Protein AF-A0A1V6CIT7-F1 (afdb_monomer)

Structure (mmCIF, N/CA/C/O backbone):
data_AF-A0A1V6CIT7-F1
#
_entry.id   AF-A0A1V6CIT7-F1
#
loop_
_atom_site.group_PDB
_atom_site.id
_atom_site.type_symbol
_atom_site.label_atom_id
_atom_site.label_alt_id
_atom_site.label_comp_id
_atom_site.label_asym_id
_atom_site.label_entity_id
_atom_site.label_seq_id
_atom_site.pdbx_PDB_ins_code
_atom_site.Cartn_x
_atom_site.Cartn_y
_atom_site.Cartn_z
_atom_site.occupancy
_atom_site.B_iso_or_equiv
_atom_site.auth_seq_id
_atom_site.auth_comp_id
_atom_site.auth_asym_id
_atom_site.auth_atom_id
_atom_site.pdbx_PDB_model_num
ATOM 1 N N . MET A 1 1 ? -8.966 -7.018 -20.200 1.00 46.31 1 MET A N 1
ATOM 2 C CA . MET A 1 1 ? -9.785 -6.244 -19.242 1.00 46.31 1 MET A CA 1
ATOM 3 C C . MET A 1 1 ? -10.589 -5.232 -20.046 1.00 46.31 1 MET A C 1
ATOM 5 O O . MET A 1 1 ? -9.984 -4.458 -20.781 1.00 46.31 1 MET A O 1
ATOM 9 N N . THR A 1 2 ? -11.919 -5.318 -20.018 1.00 38.59 2 THR A N 1
ATOM 10 C CA . THR A 1 2 ? -12.838 -4.423 -20.746 1.00 38.59 2 THR A CA 1
ATOM 11 C C . THR A 1 2 ? -12.891 -3.036 -20.096 1.00 38.59 2 THR A C 1
ATOM 13 O O . THR A 1 2 ? -12.555 -2.872 -18.924 1.00 38.59 2 THR A O 1
ATOM 16 N N . ALA A 1 3 ? -13.282 -2.017 -20.867 1.00 51.66 3 ALA A N 1
ATOM 17 C CA . ALA A 1 3 ? -13.301 -0.615 -20.439 1.00 51.66 3 ALA A CA 1
ATOM 18 C C . ALA A 1 3 ? -14.223 -0.333 -19.231 1.00 51.66 3 ALA A C 1
ATOM 20 O O . ALA A 1 3 ? -13.988 0.631 -18.511 1.00 51.66 3 ALA A O 1
ATOM 21 N N . GLU A 1 4 ? -15.207 -1.192 -18.957 1.00 45.78 4 GLU A N 1
ATOM 22 C CA . GLU A 1 4 ? -16.159 -1.037 -17.844 1.00 45.78 4 GLU A CA 1
ATOM 23 C C . GLU A 1 4 ? -15.541 -1.276 -16.456 1.00 45.78 4 GLU A C 1
ATOM 25 O O . GLU A 1 4 ? -15.936 -0.632 -15.490 1.00 45.78 4 GLU A O 1
ATOM 30 N N . GLN A 1 5 ? -14.502 -2.113 -16.339 1.00 5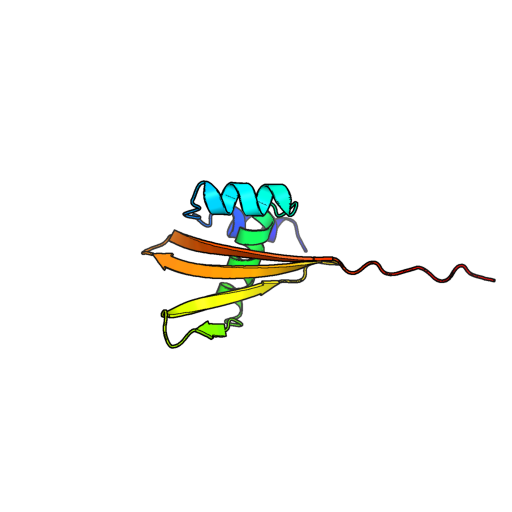1.41 5 GLN A N 1
ATOM 31 C CA . GLN A 1 5 ? -13.804 -2.328 -15.060 1.00 51.41 5 GLN A CA 1
ATOM 32 C C . GLN A 1 5 ? -12.913 -1.150 -14.656 1.00 51.41 5 GLN A C 1
ATOM 34 O O . GLN A 1 5 ? -12.548 -1.038 -13.488 1.00 51.41 5 GLN A O 1
ATOM 39 N N . LYS A 1 6 ? -12.568 -0.253 -15.593 1.00 53.16 6 LYS A N 1
ATOM 40 C CA . LYS A 1 6 ? -11.697 0.898 -15.307 1.00 53.16 6 LYS A CA 1
ATOM 41 C C . LYS A 1 6 ? -12.314 1.903 -14.336 1.00 53.16 6 LYS A C 1
ATOM 43 O O . LYS A 1 6 ? -11.558 2.605 -13.678 1.00 53.16 6 LYS A O 1
ATOM 48 N N . ASN A 1 7 ? -13.643 1.955 -14.236 1.00 65.62 7 ASN A N 1
ATOM 49 C CA . ASN A 1 7 ? -14.334 3.014 -13.502 1.00 65.62 7 ASN A CA 1
ATOM 50 C C . ASN A 1 7 ? -14.585 2.670 -12.023 1.00 65.62 7 ASN A C 1
ATOM 52 O O . ASN A 1 7 ? -14.641 3.560 -11.187 1.00 65.62 7 ASN A O 1
ATOM 56 N N . VAL A 1 8 ? -14.701 1.389 -11.655 1.00 79.69 8 VAL A N 1
ATOM 57 C CA . VAL A 1 8 ? -15.145 1.005 -10.299 1.00 79.69 8 VAL A CA 1
ATOM 58 C C . VAL A 1 8 ? -14.045 1.203 -9.256 1.00 79.69 8 VAL A C 1
ATOM 60 O O . VAL A 1 8 ? -14.283 1.809 -8.216 1.00 79.69 8 VAL A O 1
ATOM 63 N N . TYR A 1 9 ? -12.814 0.770 -9.546 1.00 84.69 9 TYR A N 1
ATOM 64 C CA . TYR A 1 9 ? -11.713 0.911 -8.588 1.00 84.69 9 TYR A CA 1
ATOM 65 C C . TYR A 1 9 ? -11.263 2.369 -8.404 1.00 84.69 9 TYR A C 1
ATOM 67 O O . TYR A 1 9 ? -10.700 2.700 -7.368 1.00 84.69 9 TYR A O 1
ATOM 75 N N . GLN A 1 10 ? -11.509 3.256 -9.377 1.00 86.81 10 GLN A N 1
ATOM 76 C CA . GLN A 1 10 ? -11.093 4.662 -9.284 1.00 86.81 10 GLN A CA 1
ATOM 77 C C . GLN A 1 10 ? -11.904 5.461 -8.259 1.00 86.81 10 GLN A C 1
ATOM 79 O O . GLN A 1 10 ? -11.388 6.444 -7.729 1.00 86.81 10 GLN A O 1
ATOM 84 N N . HIS A 1 11 ? -13.122 5.012 -7.938 1.00 88.19 11 HIS A N 1
ATOM 85 C CA . HIS A 1 11 ? -13.960 5.603 -6.892 1.00 88.19 11 HIS A CA 1
ATOM 86 C C . HIS A 1 11 ? -13.530 5.195 -5.478 1.00 88.19 11 HIS A C 1
ATOM 88 O O . HIS A 1 11 ? -14.026 5.766 -4.511 1.00 88.19 11 HIS A O 1
ATOM 94 N N . ILE A 1 12 ? -12.604 4.239 -5.338 1.00 92.69 12 ILE A N 1
ATOM 95 C CA . ILE A 1 12 ? -12.081 3.858 -4.029 1.00 92.69 12 ILE A CA 1
ATOM 96 C C . ILE A 1 12 ? -11.291 5.028 -3.448 1.00 92.69 12 ILE A C 1
ATOM 98 O O . ILE A 1 12 ? -10.271 5.456 -4.004 1.00 92.69 12 ILE A O 1
ATOM 102 N N . SER A 1 13 ? -11.758 5.509 -2.305 1.00 95.31 13 SER A N 1
ATOM 103 C CA . SER A 1 13 ? -11.093 6.535 -1.524 1.00 95.31 13 SER A CA 1
ATOM 104 C C . SER A 1 13 ? -9.930 5.926 -0.739 1.00 95.31 13 SER A C 1
ATOM 106 O O . SER A 1 13 ? -10.062 4.893 -0.078 1.00 95.31 13 SER A O 1
ATOM 108 N N . LEU A 1 14 ? -8.759 6.550 -0.876 1.00 97.50 14 LEU A N 1
ATOM 109 C 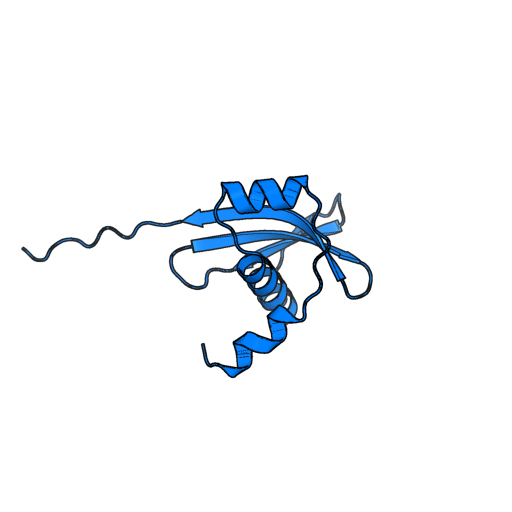CA . LEU A 1 14 ? -7.523 6.125 -0.231 1.00 97.50 14 LEU A CA 1
ATOM 110 C C . LEU A 1 14 ? -7.027 7.234 0.688 1.00 97.50 14 LEU A C 1
ATOM 112 O O . LEU A 1 14 ? -6.781 8.351 0.228 1.00 97.50 14 LEU A O 1
ATOM 116 N N . LEU A 1 15 ? -6.820 6.892 1.955 1.00 97.94 15 LEU A N 1
ATOM 117 C CA . LEU A 1 15 ? -6.105 7.720 2.918 1.00 97.94 15 LEU A CA 1
ATOM 118 C C . LEU A 1 15 ? -4.629 7.323 2.844 1.00 97.94 15 LEU A C 1
ATOM 120 O O . LEU A 1 15 ? -4.262 6.202 3.206 1.00 97.94 15 LEU A O 1
ATOM 124 N N . ILE A 1 16 ? -3.796 8.218 2.317 1.00 97.81 16 ILE A N 1
ATOM 125 C CA . ILE A 1 16 ? -2.365 7.991 2.097 1.00 97.81 16 ILE A CA 1
ATOM 126 C C . ILE A 1 16 ? -1.610 9.125 2.791 1.00 97.81 16 ILE A C 1
ATOM 128 O O . ILE A 1 16 ? -1.926 10.294 2.584 1.00 97.81 16 ILE A O 1
ATOM 132 N N . SER A 1 17 ? -0.646 8.789 3.648 1.00 98.06 17 SER A N 1
ATOM 133 C CA . SER A 1 17 ? 0.224 9.792 4.267 1.00 98.06 17 SER A CA 1
ATOM 134 C C . SER A 1 17 ? 1.269 10.297 3.270 1.00 98.06 17 SER A C 1
ATOM 136 O O . SER A 1 17 ? 1.644 9.579 2.342 1.00 98.06 17 SER A O 1
ATOM 138 N N . GLU A 1 18 ? 1.820 11.494 3.496 1.00 98.00 18 GLU A N 1
ATOM 139 C CA . GLU A 1 18 ? 2.900 12.033 2.652 1.00 98.00 18 GLU A CA 1
ATOM 140 C C . GLU A 1 18 ? 4.107 11.084 2.549 1.00 98.00 18 GLU A C 1
ATOM 142 O O . GLU A 1 18 ? 4.766 11.010 1.513 1.00 98.00 18 GLU A O 1
ATOM 147 N N . GLU A 1 19 ? 4.408 10.344 3.620 1.00 98.06 19 GLU A N 1
ATOM 148 C CA . GLU A 1 19 ? 5.485 9.351 3.635 1.00 98.06 19 GLU A CA 1
ATOM 149 C C . GLU A 1 19 ? 5.210 8.210 2.647 1.00 98.06 19 GLU A C 1
ATOM 151 O O . GLU A 1 19 ? 6.082 7.843 1.855 1.00 98.06 19 GLU A O 1
ATOM 156 N N . VAL A 1 20 ? 3.986 7.678 2.649 1.00 98.00 20 VAL A N 1
ATOM 157 C CA . VAL A 1 20 ? 3.588 6.593 1.744 1.00 98.00 20 VAL A CA 1
ATOM 158 C C . VAL A 1 20 ? 3.459 7.101 0.306 1.00 98.00 20 VAL A C 1
ATOM 160 O O . VAL A 1 20 ? 3.835 6.381 -0.619 1.00 98.00 20 VAL A O 1
ATOM 163 N N . GLU A 1 21 ? 3.017 8.342 0.090 1.00 98.12 21 GLU A N 1
ATOM 164 C CA . GLU A 1 21 ? 3.017 8.954 -1.246 1.00 98.12 21 GLU A CA 1
ATOM 165 C C . GLU A 1 21 ? 4.434 9.066 -1.823 1.00 98.12 21 GLU A C 1
ATOM 167 O O . GLU A 1 21 ? 4.664 8.699 -2.977 1.00 98.12 21 GLU A O 1
ATOM 172 N N . ARG A 1 22 ? 5.412 9.505 -1.020 1.00 98.31 22 ARG A N 1
ATOM 173 C CA . ARG A 1 22 ? 6.828 9.528 -1.432 1.00 98.31 22 ARG A CA 1
ATOM 174 C C . ARG A 1 22 ? 7.336 8.125 -1.750 1.00 98.31 22 ARG A C 1
ATOM 176 O O . ARG A 1 22 ? 7.924 7.924 -2.809 1.00 98.31 22 ARG A O 1
ATOM 183 N N . LEU A 1 23 ? 7.032 7.144 -0.897 1.00 97.94 23 LEU A N 1
ATOM 184 C CA . LEU A 1 23 ? 7.391 5.739 -1.115 1.00 97.94 23 LEU A CA 1
ATOM 185 C C . LEU A 1 23 ? 6.843 5.199 -2.444 1.00 97.94 23 LEU A C 1
ATOM 187 O O . LEU A 1 23 ? 7.540 4.485 -3.169 1.00 97.94 23 LEU A O 1
ATOM 191 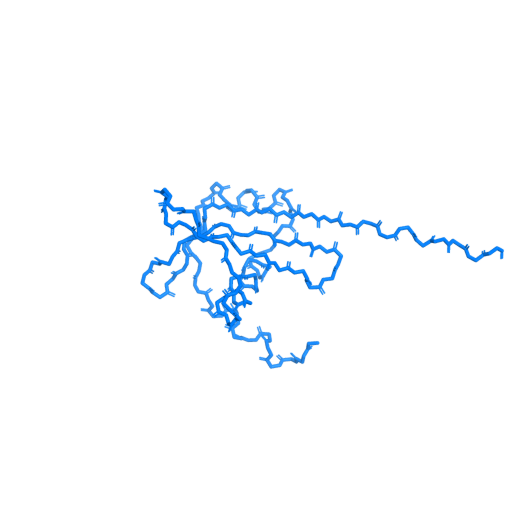N N . MET A 1 24 ? 5.588 5.520 -2.754 1.00 97.81 24 MET A N 1
ATOM 192 C CA . MET A 1 24 ? 4.937 5.138 -4.005 1.00 97.81 24 MET A CA 1
ATOM 193 C C . MET A 1 24 ? 5.629 5.781 -5.207 1.00 97.81 24 MET A C 1
ATOM 195 O O . MET A 1 24 ? 5.952 5.075 -6.166 1.00 97.81 24 MET A O 1
ATOM 199 N N . ASN A 1 25 ? 5.914 7.083 -5.129 1.00 97.62 25 ASN A N 1
ATOM 200 C CA . ASN A 1 25 ? 6.603 7.825 -6.184 1.00 97.62 25 ASN A CA 1
ATOM 201 C C . ASN A 1 25 ? 8.002 7.255 -6.457 1.00 97.62 25 ASN A C 1
ATOM 203 O O . ASN A 1 25 ? 8.314 6.943 -7.607 1.00 97.62 25 ASN A O 1
ATOM 207 N N . ASP A 1 26 ? 8.797 7.012 -5.413 1.00 97.38 26 ASP A N 1
ATOM 208 C CA . ASP A 1 26 ? 10.151 6.447 -5.524 1.00 97.38 26 ASP A CA 1
ATOM 209 C C . ASP A 1 26 ? 10.151 5.048 -6.162 1.00 97.38 26 ASP A C 1
ATOM 211 O O . ASP A 1 26 ? 11.089 4.659 -6.861 1.00 97.38 26 ASP A O 1
ATOM 215 N N . ARG A 1 27 ? 9.079 4.275 -5.947 1.00 94.69 27 ARG A N 1
ATOM 216 C CA . ARG A 1 27 ? 8.911 2.912 -6.484 1.00 94.69 27 ARG A CA 1
ATOM 217 C C . ARG A 1 27 ? 8.184 2.875 -7.833 1.00 94.69 27 ARG A C 1
ATOM 219 O O . ARG A 1 27 ? 8.012 1.791 -8.407 1.00 94.69 27 ARG A O 1
ATOM 226 N N . GLY A 1 28 ? 7.741 4.024 -8.344 1.00 95.50 28 GLY A N 1
ATOM 227 C CA . GLY A 1 28 ? 6.915 4.117 -9.548 1.00 95.50 28 GLY A CA 1
ATOM 228 C C . GLY A 1 28 ? 5.607 3.327 -9.429 1.00 95.50 28 GLY A C 1
ATOM 229 O O . GLY A 1 28 ? 5.231 2.617 -10.365 1.00 95.50 28 GLY A O 1
ATOM 230 N N . ILE A 1 29 ? 4.973 3.373 -8.256 1.00 97.25 29 ILE A N 1
ATOM 231 C CA . ILE A 1 29 ? 3.668 2.763 -7.975 1.00 97.25 29 ILE A CA 1
ATOM 232 C C . ILE A 1 29 ? 2.617 3.865 -8.078 1.00 97.25 29 ILE A C 1
ATOM 234 O O . ILE A 1 29 ? 2.662 4.840 -7.332 1.00 97.25 29 ILE A O 1
ATOM 238 N N . LEU A 1 30 ? 1.665 3.718 -8.995 1.00 96.25 30 LEU A N 1
ATOM 239 C CA . LEU A 1 30 ? 0.612 4.714 -9.176 1.00 96.25 30 LEU A CA 1
ATOM 240 C C . LEU A 1 30 ? -0.512 4.508 -8.156 1.00 96.25 30 LEU A C 1
ATOM 242 O O . LEU A 1 30 ? -0.780 3.385 -7.725 1.00 96.25 30 LEU A O 1
ATOM 246 N N . LYS A 1 31 ? -1.250 5.577 -7.834 1.00 96.81 31 LYS A N 1
ATOM 247 C CA . LYS A 1 31 ? -2.477 5.484 -7.018 1.00 96.81 31 LYS A CA 1
ATOM 248 C C . LYS A 1 31 ? -3.454 4.444 -7.577 1.00 96.81 31 LYS A C 1
ATOM 250 O O . LYS A 1 31 ? -4.054 3.677 -6.832 1.00 96.81 31 LYS A O 1
ATOM 255 N N . GLU A 1 32 ? -3.556 4.372 -8.896 1.00 95.88 32 GLU A N 1
ATOM 256 C CA . GLU A 1 32 ? -4.416 3.423 -9.605 1.00 95.88 32 GLU A CA 1
ATOM 257 C C . GLU A 1 32 ? -3.967 1.968 -9.424 1.00 95.88 32 GLU A C 1
ATOM 259 O O . GLU A 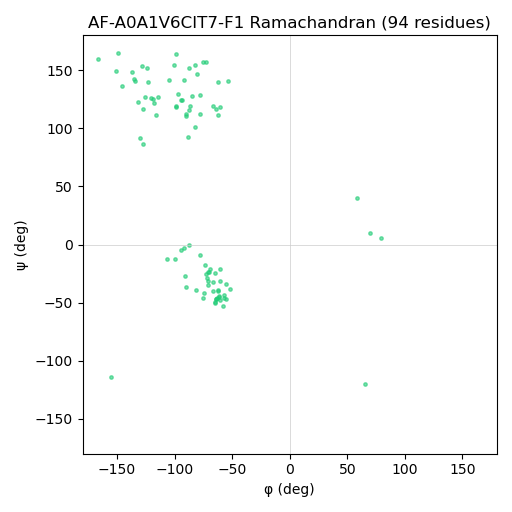1 32 ? -4.811 1.075 -9.383 1.00 95.88 32 GLU A O 1
ATOM 264 N N . ASP A 1 33 ? -2.662 1.713 -9.281 1.00 96.06 33 ASP A N 1
ATOM 265 C CA . ASP A 1 33 ? -2.145 0.371 -8.993 1.00 96.06 33 ASP A CA 1
ATOM 266 C C . ASP A 1 33 ? -2.580 -0.077 -7.591 1.00 96.06 33 ASP A C 1
ATOM 268 O O . ASP A 1 33 ? -3.003 -1.221 -7.400 1.00 96.06 33 ASP A O 1
ATOM 272 N N . VAL A 1 34 ? -2.556 0.846 -6.624 1.00 97.38 34 VAL A N 1
ATOM 273 C CA . VAL A 1 34 ? -3.036 0.615 -5.253 1.00 97.38 34 VAL A CA 1
ATOM 274 C C . VAL A 1 34 ? -4.541 0.356 -5.243 1.00 97.38 34 VAL A C 1
ATOM 276 O O . VAL A 1 34 ? -4.984 -0.662 -4.712 1.00 97.38 34 VAL A O 1
ATOM 279 N N . GLN A 1 35 ? -5.321 1.220 -5.898 1.00 97.06 35 GLN A N 1
ATOM 280 C CA . GLN A 1 35 ? -6.775 1.072 -6.015 1.00 97.06 35 GLN A CA 1
ATOM 281 C C . GLN A 1 35 ? -7.163 -0.260 -6.658 1.00 97.06 35 GLN A C 1
ATOM 283 O O . GLN A 1 35 ? -8.026 -0.964 -6.140 1.00 97.06 35 GLN A O 1
ATOM 288 N N . ARG A 1 36 ? -6.507 -0.650 -7.759 1.00 95.56 36 ARG A N 1
ATOM 289 C CA . ARG A 1 36 ? -6.750 -1.949 -8.407 1.00 95.56 36 ARG A CA 1
ATOM 290 C C . ARG A 1 36 ? -6.405 -3.115 -7.494 1.00 95.56 36 ARG A C 1
ATOM 292 O O . ARG A 1 36 ? -7.145 -4.093 -7.479 1.00 95.56 36 ARG A O 1
ATOM 299 N N . THR A 1 37 ? -5.307 -3.012 -6.747 1.00 96.75 37 THR A N 1
ATOM 300 C CA . THR A 1 37 ? -4.8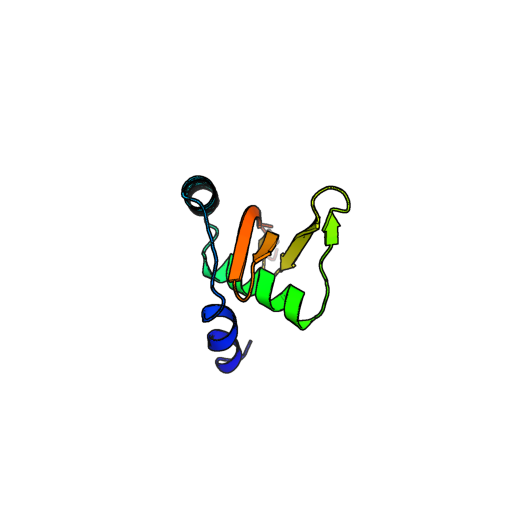74 -4.071 -5.828 1.00 96.75 37 THR A CA 1
ATOM 301 C C . THR A 1 37 ? -5.883 -4.280 -4.703 1.00 96.75 37 THR A C 1
ATOM 303 O O . THR A 1 37 ? -6.288 -5.415 -4.456 1.00 96.75 37 THR A O 1
ATOM 306 N N . ILE A 1 38 ? -6.344 -3.196 -4.072 1.00 96.75 38 ILE A N 1
ATOM 307 C CA . ILE A 1 38 ? -7.372 -3.254 -3.024 1.00 96.75 38 ILE A CA 1
ATOM 308 C C . ILE A 1 38 ? -8.699 -3.741 -3.612 1.00 96.75 38 ILE A C 1
ATOM 310 O O . ILE A 1 38 ? -9.270 -4.697 -3.100 1.00 96.75 38 ILE A O 1
ATOM 314 N N . HIS A 1 39 ? -9.154 -3.160 -4.727 1.00 95.75 39 HIS A N 1
ATOM 315 C CA . HIS A 1 39 ? -10.402 -3.561 -5.379 1.00 95.75 39 HIS A CA 1
ATOM 316 C C . HIS A 1 39 ? -10.430 -5.052 -5.707 1.00 95.75 39 HIS A C 1
ATOM 318 O O . HIS A 1 39 ? -11.419 -5.726 -5.426 1.00 95.75 39 HIS A O 1
ATOM 324 N N . HIS A 1 40 ? -9.350 -5.569 -6.299 1.00 95.06 40 HIS A N 1
ATOM 325 C CA . HIS A 1 40 ? -9.242 -6.979 -6.641 1.00 95.06 40 HIS A CA 1
ATOM 326 C C . HIS A 1 40 ? -9.404 -7.849 -5.396 1.00 95.06 40 HIS A C 1
ATOM 328 O O . HIS A 1 40 ? -10.287 -8.701 -5.370 1.00 95.06 40 HIS A O 1
ATOM 334 N N . ALA A 1 41 ? -8.622 -7.570 -4.351 1.00 95.44 41 ALA A N 1
ATOM 335 C CA . ALA A 1 41 ? -8.638 -8.329 -3.107 1.00 95.44 41 ALA A CA 1
ATOM 336 C C . ALA A 1 41 ? -9.988 -8.273 -2.375 1.00 95.44 41 ALA A C 1
ATOM 338 O O . ALA A 1 41 ? -10.439 -9.288 -1.853 1.00 95.44 41 ALA A O 1
ATOM 339 N N . GLU A 1 42 ? -10.654 -7.119 -2.359 1.00 94.69 42 GLU A N 1
ATOM 340 C CA . GLU A 1 42 ? -11.987 -6.967 -1.761 1.00 94.69 42 GLU A CA 1
ATOM 341 C C . GLU A 1 42 ? -13.082 -7.654 -2.586 1.00 94.69 42 GLU A C 1
ATOM 343 O O . GLU A 1 42 ? -14.041 -8.176 -2.027 1.00 94.69 42 GLU A O 1
ATOM 348 N N . THR A 1 43 ? -12.922 -7.714 -3.910 1.00 93.31 43 THR A N 1
ATOM 349 C CA . THR A 1 43 ? -13.893 -8.367 -4.800 1.00 93.31 43 THR A CA 1
ATOM 350 C C . THR A 1 43 ? -13.824 -9.889 -4.707 1.00 93.31 43 THR A C 1
ATOM 352 O O . THR A 1 43 ? -14.862 -10.546 -4.714 1.00 93.31 43 THR A O 1
ATOM 355 N N . ILE A 1 44 ? -12.617 -10.464 -4.650 1.00 92.31 44 ILE A N 1
ATOM 356 C CA . ILE A 1 44 ? -12.433 -11.928 -4.661 1.00 92.31 44 ILE A CA 1
ATOM 357 C C . ILE A 1 44 ? -12.206 -12.527 -3.268 1.00 92.31 44 ILE A C 1
ATOM 359 O O . ILE A 1 44 ? -12.266 -13.741 -3.108 1.00 92.31 44 ILE A O 1
ATOM 363 N N . GLY A 1 45 ? -11.940 -11.692 -2.261 1.00 90.38 45 GLY A N 1
ATOM 364 C CA . GLY A 1 45 ? -11.667 -12.116 -0.886 1.00 90.38 45 GLY A CA 1
ATOM 365 C C . GLY A 1 45 ? -10.242 -12.628 -0.635 1.00 90.38 45 GLY A C 1
ATOM 366 O O . GLY A 1 45 ? -9.952 -13.089 0.467 1.00 90.38 45 GLY A O 1
ATOM 367 N N . GLU A 1 46 ? -9.334 -12.544 -1.610 1.00 90.69 46 GLU A N 1
ATOM 368 C CA . GLU A 1 46 ? -7.952 -13.022 -1.478 1.00 90.69 46 GLU A CA 1
ATOM 369 C C . GLU A 1 46 ? -7.039 -11.932 -0.898 1.00 90.69 46 GLU A C 1
ATOM 371 O O . GLU A 1 46 ? -6.467 -11.099 -1.606 1.00 90.69 46 GLU A O 1
ATOM 376 N N . LYS A 1 47 ? -6.904 -11.943 0.430 1.00 95.38 47 LYS A N 1
ATOM 377 C CA . LYS A 1 47 ? -6.000 -11.077 1.199 1.00 95.38 47 LYS A CA 1
ATOM 378 C C . LYS A 1 47 ? -5.549 -11.769 2.477 1.00 95.38 47 LYS A C 1
ATOM 380 O O . LYS A 1 47 ? -6.291 -12.550 3.069 1.00 95.38 47 LYS A O 1
ATOM 385 N N . PHE A 1 48 ? -4.342 -11.455 2.928 1.00 96.38 48 PHE A N 1
ATOM 386 C CA . PHE A 1 48 ? -3.855 -11.906 4.229 1.00 96.38 48 PHE A CA 1
ATOM 387 C C . PHE A 1 48 ? -4.258 -10.917 5.317 1.00 96.38 48 PHE A C 1
ATOM 389 O O . PHE A 1 48 ? -4.383 -9.724 5.052 1.00 96.38 48 PHE A O 1
ATOM 396 N N . ILE A 1 49 ? -4.420 -11.409 6.544 1.00 96.38 49 ILE A N 1
ATOM 397 C CA . ILE A 1 49 ? -4.673 -10.586 7.728 1.00 96.38 49 ILE A CA 1
ATOM 398 C C . ILE A 1 49 ? -3.476 -10.730 8.656 1.00 96.38 49 ILE A C 1
ATOM 400 O O . ILE A 1 49 ? -3.094 -11.846 9.009 1.00 96.38 49 ILE A O 1
ATOM 404 N N . ASN A 1 50 ? -2.895 -9.610 9.069 1.00 94.94 50 ASN A N 1
ATOM 405 C CA . ASN A 1 50 ? -1.946 -9.591 10.169 1.00 94.94 50 ASN A CA 1
ATOM 406 C C . ASN A 1 50 ? -2.734 -9.672 11.492 1.00 94.94 50 ASN A C 1
ATOM 408 O O . ASN A 1 50 ? -3.432 -8.714 11.825 1.00 94.94 50 ASN A O 1
ATOM 412 N N . PRO A 1 51 ? -2.639 -10.770 12.264 1.00 92.56 51 PRO A N 1
ATOM 413 C CA . PRO A 1 51 ? -3.461 -10.962 13.460 1.00 92.56 51 PRO A CA 1
ATOM 414 C C . PRO A 1 51 ? -3.100 -10.002 14.601 1.00 92.56 51 PRO A C 1
ATOM 416 O O . PRO A 1 51 ? -3.922 -9.769 15.481 1.00 92.56 51 PRO A O 1
ATOM 419 N N . THR A 1 52 ? -1.893 -9.433 14.591 1.00 94.69 52 THR A N 1
ATOM 420 C CA . THR A 1 52 ? -1.428 -8.508 15.632 1.00 94.69 52 THR A CA 1
ATOM 421 C C . THR A 1 52 ? -1.945 -7.093 15.399 1.00 94.69 52 THR A C 1
ATOM 423 O O . THR A 1 52 ? -2.289 -6.396 16.348 1.00 94.69 52 THR A O 1
ATOM 426 N N . THR A 1 53 ? -1.984 -6.650 14.141 1.00 93.62 53 THR A N 1
ATOM 427 C CA . THR A 1 53 ? -2.343 -5.265 13.787 1.00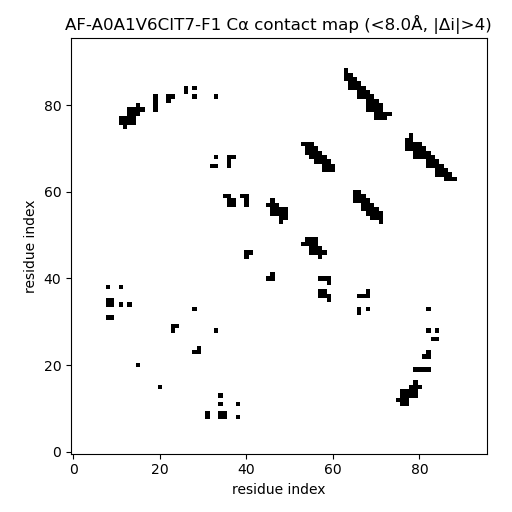 93.62 53 THR A CA 1
ATOM 428 C C . THR A 1 53 ? -3.734 -5.133 13.172 1.00 93.62 53 THR A C 1
ATOM 430 O O . THR A 1 53 ? -4.223 -4.017 13.020 1.00 93.62 53 THR A O 1
ATOM 433 N N . GLY A 1 54 ? -4.362 -6.244 12.777 1.00 94.06 54 GLY A N 1
ATOM 434 C CA . GLY A 1 54 ? -5.631 -6.265 12.046 1.00 94.06 54 GLY A CA 1
ATOM 435 C C . GLY A 1 54 ? -5.535 -5.745 10.607 1.00 94.06 54 GLY A C 1
ATOM 436 O O . GLY A 1 54 ? -6.560 -5.519 9.970 1.00 94.06 54 GLY A O 1
ATOM 437 N N . ARG A 1 55 ? -4.322 -5.515 10.089 1.00 97.19 55 ARG A N 1
ATOM 438 C CA . ARG A 1 55 ? -4.103 -4.977 8.739 1.00 97.19 55 ARG A CA 1
ATOM 439 C C . ARG A 1 55 ? -4.225 -6.060 7.677 1.00 97.19 55 ARG A C 1
ATOM 441 O O . ARG A 1 55 ? -3.824 -7.203 7.899 1.00 97.19 55 ARG A O 1
ATOM 448 N N . PHE A 1 56 ? -4.720 -5.671 6.511 1.00 98.19 56 PHE A N 1
ATOM 449 C CA . PHE A 1 56 ? -4.803 -6.522 5.337 1.00 98.19 56 PHE A CA 1
ATOM 450 C C . PHE A 1 56 ? -3.562 -6.366 4.469 1.00 98.19 56 PHE A C 1
ATOM 452 O O . PHE A 1 56 ? -3.080 -5.253 4.278 1.00 98.19 56 PHE A O 1
ATOM 459 N N . LEU A 1 57 ? -3.086 -7.468 3.896 1.00 98.06 57 LEU A N 1
ATOM 460 C CA . LEU A 1 57 ? -2.091 -7.473 2.830 1.00 98.06 57 LEU A CA 1
ATOM 461 C C . LEU A 1 57 ? -2.726 -8.067 1.572 1.00 98.06 57 LEU A C 1
ATOM 463 O O . LEU A 1 57 ? -3.024 -9.262 1.520 1.00 98.06 57 LEU A O 1
ATOM 467 N N . ALA A 1 58 ? -2.925 -7.222 0.564 1.00 97.75 58 ALA A N 1
ATOM 468 C CA . ALA A 1 58 ? -3.410 -7.615 -0.754 1.00 97.75 58 ALA A CA 1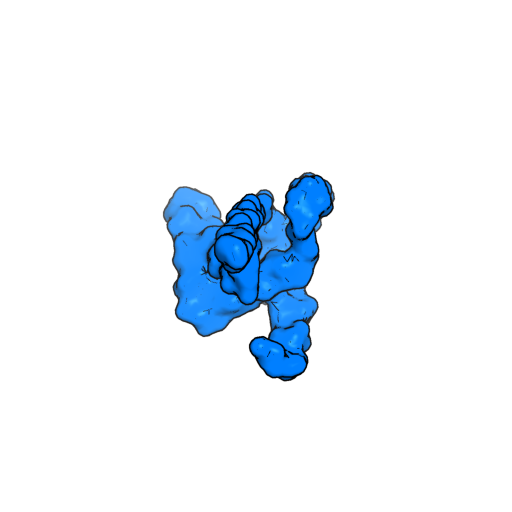
ATOM 469 C C . ALA A 1 58 ? -2.260 -7.718 -1.751 1.00 97.75 58 ALA A C 1
ATOM 471 O O . ALA A 1 58 ? -1.252 -7.019 -1.624 1.00 97.75 58 ALA A O 1
ATOM 472 N N . SER A 1 59 ? -2.449 -8.544 -2.778 1.00 96.75 59 SER A N 1
ATOM 473 C CA . SER A 1 59 ? -1.547 -8.608 -3.923 1.00 96.75 59 SER A CA 1
ATOM 474 C C . SER A 1 59 ? -2.315 -8.642 -5.232 1.00 96.75 59 SER A C 1
ATOM 476 O O . SER A 1 59 ? -3.351 -9.296 -5.318 1.00 96.75 59 SER A O 1
ATOM 478 N N . PHE A 1 60 ? -1.795 -7.978 -6.260 1.00 95.06 60 PHE A N 1
ATOM 479 C CA . PHE A 1 60 ? -2.382 -8.013 -7.595 1.00 95.06 60 PHE A CA 1
ATOM 480 C C . PHE A 1 60 ? -1.303 -7.941 -8.671 1.00 95.06 60 PHE A C 1
ATOM 482 O O . PHE A 1 60 ? -0.357 -7.157 -8.584 1.00 95.06 60 PHE A O 1
ATOM 489 N N . ARG A 1 61 ? -1.446 -8.776 -9.704 1.00 93.44 61 ARG A N 1
ATOM 490 C CA . ARG A 1 61 ? -0.484 -8.891 -10.803 1.00 93.44 61 ARG A CA 1
ATOM 491 C C . ARG A 1 61 ? -1.188 -8.736 -12.157 1.00 93.44 61 ARG A C 1
ATOM 493 O O . ARG A 1 61 ? -1.565 -9.739 -12.759 1.00 93.44 61 ARG A O 1
ATOM 500 N N . PRO A 1 62 ? -1.359 -7.501 -12.660 1.00 87.31 62 PRO A N 1
ATOM 501 C CA . PRO A 1 62 ? -2.008 -7.272 -13.950 1.00 87.31 62 PRO A CA 1
ATOM 502 C C . PRO A 1 62 ? -1.146 -7.672 -15.162 1.00 87.31 62 PRO A C 1
ATOM 504 O O . PRO A 1 62 ? -1.701 -7.969 -16.216 1.00 87.31 62 PRO A O 1
ATOM 507 N N . ASP A 1 63 ? 0.189 -7.676 -15.040 1.00 86.94 63 ASP A N 1
ATOM 508 C CA . ASP A 1 63 ? 1.110 -8.089 -16.115 1.00 86.94 63 ASP A CA 1
ATOM 509 C C . ASP A 1 63 ? 2.466 -8.583 -15.547 1.00 86.94 63 ASP A C 1
ATOM 511 O O . ASP A 1 63 ? 2.544 -9.598 -14.841 1.00 86.94 63 ASP A O 1
ATOM 515 N N . ARG A 1 64 ? 3.559 -7.853 -15.812 1.00 88.69 64 ARG A N 1
ATOM 516 C CA . ARG A 1 64 ? 4.932 -8.180 -15.378 1.00 88.69 64 ARG A CA 1
ATOM 517 C C .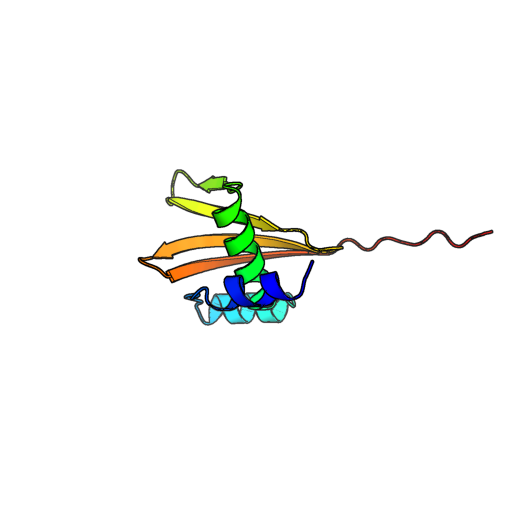 ARG A 1 64 ? 5.289 -7.654 -13.993 1.00 88.69 64 ARG A C 1
ATOM 519 O O . ARG A 1 64 ? 6.412 -7.844 -13.533 1.00 88.69 64 ARG A O 1
ATOM 526 N N . VAL A 1 65 ? 4.349 -6.970 -13.359 1.00 93.31 65 VAL A N 1
ATOM 527 C CA . VAL A 1 65 ? 4.530 -6.331 -12.063 1.00 93.31 65 VAL A CA 1
ATOM 528 C C . VAL A 1 65 ? 3.519 -6.927 -11.112 1.00 93.31 65 VAL A C 1
ATOM 530 O O . VAL A 1 65 ? 2.326 -6.927 -11.413 1.00 93.31 65 VAL A O 1
ATOM 533 N N . THR A 1 66 ? 4.002 -7.432 -9.986 1.00 95.62 66 THR A N 1
ATOM 534 C CA . THR A 1 66 ? 3.146 -7.733 -8.843 1.00 95.62 66 THR A CA 1
ATOM 535 C C . THR A 1 66 ? 3.217 -6.557 -7.888 1.00 95.62 66 THR A C 1
ATOM 537 O O . THR A 1 66 ? 4.312 -6.109 -7.540 1.00 95.62 66 THR A O 1
ATOM 540 N N . TYR A 1 67 ? 2.057 -6.065 -7.479 1.00 97.38 67 TYR A N 1
ATOM 541 C CA . TYR A 1 67 ? 1.910 -5.046 -6.454 1.00 97.38 67 TYR A CA 1
ATOM 542 C C . TYR A 1 67 ? 1.424 -5.700 -5.171 1.00 97.38 67 TYR A C 1
ATOM 544 O O . TYR A 1 67 ? 0.583 -6.599 -5.222 1.00 97.38 67 TYR A O 1
ATOM 552 N N . TRP A 1 68 ? 1.933 -5.229 -4.038 1.00 98.12 68 TRP A N 1
ATOM 553 C CA . TRP A 1 68 ? 1.398 -5.548 -2.722 1.00 98.12 68 TRP A CA 1
ATOM 554 C C . TRP A 1 68 ? 1.040 -4.267 -1.994 1.00 98.12 68 TRP A C 1
ATOM 556 O O . TRP A 1 68 ? 1.783 -3.286 -2.051 1.00 98.12 68 TRP A O 1
ATOM 566 N N . VAL A 1 69 ? -0.086 -4.293 -1.295 1.00 98.31 69 VAL A N 1
ATOM 567 C CA . VAL A 1 69 ? -0.589 -3.152 -0.532 1.00 98.31 69 VAL A CA 1
ATOM 568 C C . VAL A 1 69 ? -0.974 -3.642 0.851 1.00 98.31 69 VAL A C 1
ATOM 570 O O . VAL A 1 69 ? -1.805 -4.543 0.974 1.00 98.31 69 VAL A O 1
ATOM 573 N N . GLU A 1 70 ? -0.378 -3.040 1.876 1.00 98.44 70 GLU A N 1
ATOM 574 C CA . GLU A 1 70 ? -0.820 -3.206 3.257 1.00 98.44 70 GLU A CA 1
ATOM 575 C C . GLU A 1 70 ? -1.770 -2.061 3.614 1.00 98.44 70 GLU A C 1
ATOM 577 O O . GLU A 1 70 ? -1.408 -0.889 3.475 1.00 98.44 70 GLU A O 1
ATOM 582 N N . TYR A 1 71 ? -2.984 -2.378 4.061 1.00 98.50 71 TYR A N 1
ATOM 583 C CA . TYR A 1 71 ? -4.020 -1.382 4.332 1.00 98.50 71 TYR A CA 1
ATOM 584 C C . TYR A 1 71 ? -4.970 -1.795 5.463 1.00 98.50 71 TYR A C 1
ATOM 586 O O . TYR A 1 71 ? -5.030 -2.955 5.874 1.00 98.50 71 TYR A O 1
ATOM 594 N N . SER A 1 72 ? -5.731 -0.828 5.966 1.00 97.62 72 SER A N 1
ATOM 595 C CA . SER A 1 72 ? -6.860 -1.032 6.881 1.00 97.62 72 SER A CA 1
ATOM 596 C C . SER A 1 72 ? -8.126 -0.416 6.298 1.00 97.62 72 SER A C 1
ATOM 598 O O . SER A 1 72 ? -8.051 0.572 5.573 1.00 97.62 72 SER A O 1
ATOM 600 N N . VAL A 1 73 ? -9.283 -0.970 6.653 1.00 95.56 73 VAL A N 1
ATOM 601 C CA . VAL A 1 73 ? -10.590 -0.376 6.333 1.00 95.56 73 VAL A CA 1
ATOM 602 C C . VAL A 1 73 ? -10.933 0.659 7.406 1.00 95.56 73 VAL A C 1
ATOM 604 O O . VAL A 1 73 ? -10.861 0.352 8.598 1.00 95.56 73 VAL A O 1
ATOM 607 N N . VAL A 1 74 ? -11.279 1.878 6.995 1.00 94.31 74 VAL A N 1
ATOM 608 C CA . VAL A 1 74 ? -11.656 2.995 7.874 1.00 94.31 74 VAL A CA 1
ATOM 609 C C . VAL A 1 74 ? -12.972 3.580 7.364 1.00 94.31 74 VAL A C 1
ATOM 611 O O . VAL A 1 74 ? -12.988 4.442 6.493 1.00 94.31 74 VAL A O 1
ATOM 614 N N . GLY A 1 75 ? -14.093 3.086 7.893 1.00 91.94 75 GLY A N 1
ATOM 615 C CA . GLY A 1 75 ? -15.413 3.423 7.355 1.00 91.94 75 GLY A CA 1
ATOM 616 C C . GLY A 1 75 ? -15.576 2.873 5.937 1.00 91.94 75 GLY A C 1
ATOM 617 O O . GLY A 1 75 ? -15.480 1.663 5.741 1.00 91.94 75 GLY A O 1
ATOM 618 N N . GLU A 1 76 ? -15.805 3.762 4.972 1.00 90.88 76 GLU A N 1
ATOM 619 C CA . GLU A 1 76 ? -15.878 3.436 3.537 1.00 90.88 76 GLU A CA 1
ATOM 620 C C . GLU A 1 76 ? -14.533 3.638 2.812 1.00 90.88 76 GLU A C 1
ATOM 622 O O . GLU A 1 76 ? -14.400 3.302 1.634 1.00 90.88 76 GLU A O 1
ATOM 627 N N . ASP A 1 77 ? -13.526 4.159 3.520 1.00 94.81 77 ASP A N 1
ATOM 628 C CA . ASP A 1 77 ? -12.202 4.457 2.985 1.00 94.81 77 ASP A CA 1
ATOM 629 C C . ASP A 1 77 ? -11.188 3.353 3.316 1.00 94.81 77 ASP A C 1
ATOM 631 O O . ASP A 1 77 ? -11.362 2.545 4.237 1.00 94.81 77 ASP A O 1
ATOM 635 N N . TYR A 1 78 ? -10.055 3.368 2.609 1.00 97.81 78 TYR A N 1
ATOM 636 C CA . TYR A 1 78 ? -8.922 2.492 2.898 1.00 97.81 78 TYR A CA 1
ATOM 637 C C . TYR A 1 78 ? -7.684 3.301 3.271 1.00 97.81 78 TYR A C 1
ATOM 639 O O . TYR A 1 78 ? -7.181 4.103 2.483 1.00 97.81 78 TYR A O 1
ATOM 647 N N . HIS A 1 79 ? -7.153 3.057 4.467 1.00 98.25 79 HIS A N 1
ATOM 648 C CA . HIS A 1 79 ? -5.894 3.643 4.914 1.00 98.25 79 HIS A CA 1
ATOM 649 C C . HIS A 1 79 ? -4.726 2.768 4.471 1.00 98.25 79 HIS A C 1
ATOM 651 O O . HIS A 1 79 ? -4.607 1.622 4.908 1.00 98.25 79 HIS A O 1
ATOM 657 N N . VAL A 1 80 ? -3.870 3.310 3.607 1.00 98.44 80 VAL A N 1
ATOM 658 C CA . VAL A 1 80 ? -2.690 2.627 3.070 1.00 98.44 80 VAL A CA 1
ATOM 659 C C . VAL A 1 80 ? -1.506 2.815 4.015 1.00 98.44 80 VAL A C 1
ATOM 661 O O . VAL A 1 80 ? -1.056 3.937 4.232 1.00 98.44 80 VAL A O 1
ATOM 664 N N . HIS A 1 81 ? -0.974 1.710 4.543 1.00 98.19 81 HIS A N 1
ATOM 665 C CA . HIS A 1 81 ? 0.181 1.723 5.452 1.00 98.19 81 HIS A CA 1
ATOM 666 C C . HIS A 1 81 ? 1.509 1.611 4.708 1.00 98.19 81 HIS A C 1
ATOM 668 O O . HIS A 1 81 ? 2.495 2.210 5.119 1.00 98.19 81 HIS A O 1
ATOM 674 N N . THR A 1 82 ? 1.559 0.825 3.629 1.00 98.12 82 THR A N 1
ATOM 675 C CA . THR A 1 82 ? 2.753 0.677 2.785 1.00 98.12 82 THR A CA 1
ATOM 676 C C . THR A 1 82 ? 2.406 -0.007 1.462 1.00 98.12 82 THR A C 1
ATOM 678 O O . THR A 1 82 ? 1.381 -0.684 1.333 1.00 98.12 82 THR A O 1
ATOM 681 N N . THR A 1 83 ? 3.268 0.166 0.462 1.00 98.00 83 THR A N 1
ATOM 682 C CA . THR A 1 83 ? 3.119 -0.430 -0.869 1.00 98.00 83 THR A CA 1
ATOM 683 C C . THR A 1 83 ? 4.435 -1.031 -1.333 1.00 98.00 83 THR A C 1
ATOM 685 O O . THR A 1 83 ? 5.499 -0.448 -1.135 1.00 98.00 83 THR A O 1
ATOM 688 N N . TYR A 1 84 ? 4.388 -2.186 -1.986 1.00 96.75 84 TYR A N 1
ATOM 689 C CA . TYR A 1 84 ? 5.551 -2.851 -2.568 1.00 96.75 84 TYR A CA 1
ATOM 690 C C . TYR A 1 84 ? 5.276 -3.191 -4.026 1.00 96.75 84 TYR A C 1
ATOM 692 O O . TYR A 1 84 ? 4.133 -3.415 -4.424 1.00 96.75 84 TYR A O 1
ATOM 700 N N . SER A 1 85 ? 6.335 -3.280 -4.824 1.00 95.44 85 SER A N 1
ATOM 701 C CA . SER A 1 85 ? 6.241 -3.833 -6.168 1.00 95.44 85 SER A CA 1
ATOM 702 C C . SER A 1 85 ? 7.418 -4.751 -6.461 1.00 95.44 85 SER A C 1
ATOM 704 O O . SER A 1 85 ? 8.529 -4.557 -5.968 1.00 95.44 85 SER A O 1
ATOM 706 N N . HIS A 1 86 ? 7.162 -5.767 -7.276 1.00 93.81 86 HIS A N 1
ATOM 707 C CA . HIS A 1 86 ? 8.187 -6.624 -7.848 1.00 93.81 86 HIS A CA 1
ATOM 708 C C . HIS A 1 86 ? 7.978 -6.670 -9.355 1.00 93.81 86 HIS A C 1
ATOM 710 O O . HIS A 1 86 ? 6.938 -7.127 -9.835 1.00 93.81 86 HIS A O 1
ATOM 716 N N . ARG A 1 87 ? 8.966 -6.167 -10.098 1.00 89.50 87 ARG A N 1
ATOM 717 C CA . ARG A 1 87 ? 8.961 -6.155 -11.561 1.00 89.50 87 ARG A CA 1
ATOM 718 C C . ARG A 1 87 ? 9.795 -7.325 -12.052 1.00 89.50 87 ARG A C 1
ATOM 720 O O . ARG A 1 87 ? 10.990 -7.386 -11.782 1.00 89.50 87 ARG A O 1
ATOM 727 N N . MET A 1 88 ? 9.172 -8.241 -12.780 1.00 83.81 88 MET A N 1
ATOM 728 C CA . MET A 1 88 ? 9.900 -9.307 -13.453 1.00 83.81 88 MET A CA 1
ATOM 729 C C . MET A 1 88 ? 10.223 -8.895 -14.886 1.00 83.81 88 MET A C 1
ATOM 731 O O . MET A 1 88 ? 9.331 -8.604 -15.685 1.00 83.81 88 MET A O 1
ATOM 735 N N . GLU A 1 89 ? 11.501 -8.943 -15.244 1.00 75.19 89 GLU A N 1
ATOM 736 C CA . GLU A 1 89 ? 11.933 -8.800 -16.629 1.00 75.19 89 GLU A CA 1
ATOM 737 C C . GLU A 1 89 ? 11.982 -10.167 -17.313 1.00 75.19 89 GLU A C 1
ATOM 739 O O . GLU A 1 89 ? 12.815 -11.020 -17.002 1.00 75.19 89 GLU A O 1
ATOM 744 N N . LEU A 1 90 ? 11.096 -10.386 -18.285 1.00 65.81 90 LEU A N 1
ATOM 745 C CA . LEU A 1 90 ? 11.170 -11.572 -19.129 1.00 65.81 90 LEU A CA 1
ATOM 746 C C . LEU A 1 90 ? 12.186 -11.321 -20.253 1.00 65.81 90 LEU A C 1
ATOM 748 O O . LEU A 1 90 ? 11.863 -10.673 -21.252 1.00 65.81 90 LEU A O 1
ATOM 752 N N . LYS A 1 91 ? 13.410 -11.847 -20.122 1.00 66.56 91 LYS A N 1
ATOM 753 C CA . LYS A 1 91 ? 14.361 -11.881 -21.244 1.00 66.56 91 LYS A CA 1
ATOM 754 C C . LYS A 1 91 ? 13.773 -12.747 -22.361 1.00 66.56 91 LYS A C 1
ATOM 756 O O . LYS A 1 91 ? 13.660 -13.963 -22.218 1.00 66.56 91 LYS A O 1
ATOM 761 N N . ARG A 1 92 ? 13.406 -12.136 -23.492 1.00 61.81 92 ARG A N 1
ATOM 762 C CA . ARG A 1 92 ? 13.113 -12.886 -24.723 1.00 61.81 92 ARG A CA 1
ATOM 763 C C . ARG A 1 92 ? 14.409 -13.567 -25.168 1.00 61.81 92 ARG A C 1
ATOM 765 O O . ARG A 1 92 ? 15.366 -12.875 -25.498 1.00 61.81 92 ARG A O 1
ATOM 772 N N . LYS A 1 93 ? 14.454 -14.905 -25.199 1.00 55.75 93 LYS A N 1
ATOM 773 C CA . LYS A 1 93 ? 15.476 -15.599 -25.994 1.00 55.75 93 LYS A CA 1
ATOM 774 C C . LYS A 1 93 ? 15.264 -15.177 -27.449 1.00 55.75 93 LYS A C 1
ATOM 776 O O . LYS A 1 93 ? 14.179 -15.391 -27.989 1.00 55.75 93 LYS A O 1
ATOM 781 N N . GLY A 1 94 ? 16.267 -14.529 -28.039 1.00 58.09 94 GLY A N 1
ATOM 782 C CA . GLY A 1 94 ? 16.312 -14.309 -29.480 1.00 58.09 94 GLY A CA 1
ATOM 783 C C . GLY A 1 94 ? 16.154 -15.647 -30.198 1.00 58.09 94 GLY A C 1
ATOM 784 O O . GLY A 1 94 ? 16.648 -16.672 -29.723 1.00 58.09 94 GLY A O 1
ATOM 785 N N . LYS A 1 95 ? 15.400 -15.646 -31.298 1.00 50.50 95 LYS A N 1
ATOM 786 C CA . LYS A 1 95 ? 15.364 -16.778 -32.227 1.00 50.50 95 LYS A CA 1
ATOM 787 C C . LYS A 1 95 ? 16.792 -16.954 -32.794 1.00 50.50 95 LYS A C 1
ATOM 789 O O . LYS A 1 95 ? 17.429 -15.918 -32.990 1.00 50.50 95 LYS A O 1
ATOM 794 N N . PRO A 1 96 ? 17.299 -18.192 -32.959 1.00 62.19 96 PRO A N 1
ATOM 795 C CA . PRO A 1 96 ? 18.645 -18.438 -33.486 1.00 62.19 96 PRO A CA 1
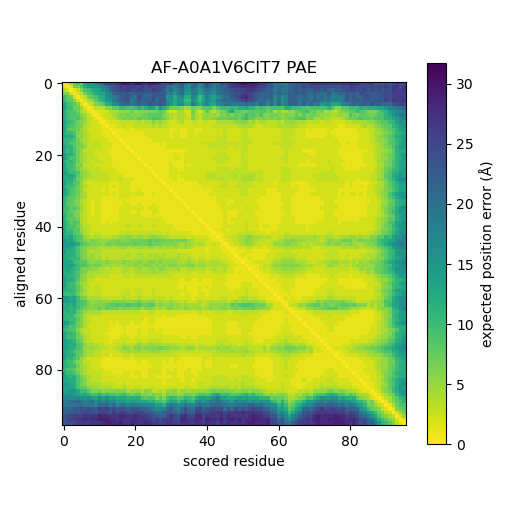ATOM 796 C C . PRO A 1 96 ? 18.873 -17.779 -34.847 1.00 62.19 96 PRO A C 1
ATOM 798 O O . PRO A 1 96 ? 17.874 -17.596 -35.585 1.00 62.19 96 PRO A O 1
#

Foldseek 3Di:
DDPVVQPPLVPAAEAEDPVQVVQCVVQVNDPSNVSVQVVVCVVVVDWDADPVPRWTWTWDDPDQKIKIWIWDDDPSHIYTPHIDMDGDDDDPDDDD

pLDDT: mean 88.98, std 14.85, range [38.59, 98.5]

Secondary structure (DSSP, 8-state):
--GGGGTTGGG--EEE-HHHHHHHHHTT--HHHHHHHHHHHHHH--EEE-TTT--EEEEE-SSSEEEEEEEEEETTEEEEEEEEEEE----PPPP-

Radius of gyration: 14.83 Å; Cα contacts (8 Å, |Δi|>4): 141; chains: 1; bounding box: 35×30×49 Å

Nearest PDB structures (foldseek):
  3g5o-assembly1_B  TM=5.489E-01  e=5.984E-02  Mycobacterium tuberculosis H37Rv
  3q0x-assembly1_A  TM=4.851E-01  e=4.895E-01  Chlamydomonas reinhardtii
  6d63-assembly3_E  TM=4.637E-01  e=1.272E+00  Pseudomonas sp. ADP
  4u2j-assembly2_C  TM=3.985E-01  e=8.682E-01  Chlamydomonas reinhardtii
  7o1f-assembly1_A  TM=4.092E-01  e=2.118E+00  Thermochaetoides thermophila DSM 1495

Sequence (96 aa):
MTAEQKNVYQHISLLISEEVERLMNDRGILKEDVQRTIHHAETIGEKFINPTTGRFLASFRPDRVTYWVEYSVVGEDYHVHTTYSHRMELKRKGKP

Mean predicted aligned error: 6.15 Å

Solvent-accessible surface area (backbone atoms only — not comparable to full-atom values): 5705 Å² total; per-residue (Å²): 135,64,79,76,68,65,60,63,33,69,70,58,50,70,49,66,48,74,69,44,50,49,54,26,57,79,68,73,50,51,72,64,57,52,29,45,21,49,44,50,18,70,73,74,63,56,57,48,72,41,87,88,77,68,33,36,41,24,58,35,62,92,72,58,39,39,38,35,40,35,30,38,83,53,90,91,31,34,38,50,73,45,77,49,76,49,77,60,82,81,79,75,78,76,79,134